Protein AF-A0A7C9AGN9-F1 (afdb_monomer_lite)

Sequence (134 aa):
VVFQVEGRYEEYCQKMEDLISSFELIAGEGAAKCYTALALQAMSRHFCSLRDAIVTQIKLARKKLSPELPKIGTGLSQLSLFDREGQHCTNRMALQQIGLIQGAQRQVWRPIRGLPETSVAILRAWLFEHFLHP

Structure (mmCIF, N/CA/C/O backbone):
data_AF-A0A7C9AGN9-F1
#
_entry.id   AF-A0A7C9AGN9-F1
#
loop_
_atom_site.group_PDB
_atom_site.id
_atom_site.type_symbol
_atom_site.label_atom_id
_atom_site.label_alt_id
_atom_site.label_comp_id
_atom_site.label_asym_id
_atom_site.label_entity_id
_atom_site.label_seq_id
_atom_site.pdbx_PDB_ins_code
_atom_site.Cartn_x
_atom_site.Cartn_y
_atom_site.Cartn_z
_atom_site.occupancy
_atom_site.B_iso_or_equiv
_atom_site.auth_seq_id
_atom_site.auth_comp_id
_atom_site.auth_asym_id
_atom_site.auth_atom_id
_atom_site.pdbx_PDB_model_num
ATOM 1 N N . VAL A 1 1 ? -3.791 5.092 21.896 1.00 78.25 1 VAL A N 1
ATOM 2 C CA . VAL A 1 1 ? -3.522 3.773 21.271 1.00 78.25 1 VAL A CA 1
ATOM 3 C C . VAL A 1 1 ? -3.950 3.753 19.810 1.00 78.25 1 VAL A C 1
ATOM 5 O O . VAL A 1 1 ? -3.082 3.586 18.976 1.00 78.25 1 VAL A O 1
ATOM 8 N N . VAL A 1 2 ? -5.222 4.009 19.466 1.00 84.62 2 VAL A N 1
ATOM 9 C CA . VAL A 1 2 ? -5.658 4.083 18.050 1.00 84.62 2 VAL A CA 1
ATOM 10 C C . VAL A 1 2 ? -4.881 5.147 17.255 1.00 84.62 2 VAL A C 1
ATOM 12 O O . VAL A 1 2 ? -4.227 4.798 16.283 1.00 84.62 2 VAL A O 1
ATOM 15 N N . PHE A 1 3 ? -4.807 6.388 17.751 1.00 88.38 3 PHE A N 1
ATOM 16 C CA . PHE A 1 3 ? -4.005 7.462 17.135 1.00 88.38 3 PHE A CA 1
ATOM 17 C C . PHE A 1 3 ? -2.510 7.140 16.991 1.00 88.38 3 PHE A C 1
ATOM 19 O O . PHE A 1 3 ? -1.838 7.646 16.104 1.00 88.38 3 PHE A O 1
ATOM 26 N N . GLN A 1 4 ? -1.970 6.278 17.857 1.00 93.44 4 GLN A N 1
ATOM 27 C CA . GLN A 1 4 ? -0.573 5.859 17.758 1.00 93.44 4 GLN A CA 1
ATOM 28 C C . GLN A 1 4 ? -0.367 4.910 16.570 1.00 93.44 4 GLN A C 1
ATOM 30 O O . GLN A 1 4 ? 0.673 4.957 15.927 1.00 93.44 4 GLN A O 1
ATOM 35 N N . VAL A 1 5 ? -1.356 4.061 16.268 1.00 92.62 5 VAL A N 1
ATOM 36 C CA . VAL A 1 5 ? -1.341 3.191 15.083 1.00 92.62 5 VAL A CA 1
ATOM 37 C C . VAL A 1 5 ? -1.446 4.024 13.808 1.00 92.62 5 VAL A C 1
ATOM 39 O O . VAL A 1 5 ? -0.728 3.749 12.853 1.00 92.62 5 VAL A O 1
ATOM 42 N N . GLU A 1 6 ? -2.287 5.059 13.811 1.00 90.38 6 GLU A N 1
ATOM 43 C CA . GLU A 1 6 ? -2.430 5.989 12.683 1.00 90.38 6 GLU A CA 1
ATOM 44 C C . GLU A 1 6 ? -1.134 6.769 12.426 1.00 90.38 6 GLU A C 1
ATOM 46 O O . GLU A 1 6 ? -0.628 6.728 11.309 1.00 90.38 6 GLU A O 1
ATOM 51 N N . GLY A 1 7 ? -0.510 7.344 13.461 1.00 92.62 7 GLY A N 1
ATOM 52 C CA . GLY A 1 7 ? 0.778 8.033 13.300 1.00 92.62 7 GLY A CA 1
ATOM 53 C C . GLY A 1 7 ? 1.895 7.115 12.786 1.00 92.62 7 GLY A C 1
ATOM 54 O O . GLY A 1 7 ? 2.693 7.501 11.937 1.00 92.62 7 GLY A O 1
ATOM 55 N N . ARG A 1 8 ? 1.921 5.845 13.217 1.00 95.75 8 ARG A N 1
ATOM 56 C CA . ARG A 1 8 ? 2.867 4.847 12.681 1.00 95.75 8 ARG A CA 1
ATOM 57 C C . ARG A 1 8 ? 2.606 4.495 11.217 1.00 95.75 8 ARG A C 1
ATOM 59 O O . ARG A 1 8 ? 3.553 4.187 10.497 1.00 95.75 8 ARG A O 1
ATOM 66 N N . TYR A 1 9 ? 1.345 4.499 10.792 1.00 95.25 9 TYR A N 1
ATOM 67 C CA . TYR A 1 9 ? 0.987 4.278 9.396 1.00 95.25 9 TYR A CA 1
ATOM 68 C C . TYR A 1 9 ? 1.427 5.456 8.518 1.00 95.25 9 TYR A C 1
ATOM 70 O O . TYR A 1 9 ? 1.975 5.234 7.442 1.00 95.25 9 TYR A O 1
ATOM 78 N N . GLU A 1 10 ? 1.276 6.690 8.999 1.00 94.31 10 GLU A N 1
ATOM 79 C CA . GLU A 1 10 ? 1.781 7.889 8.318 1.00 94.31 10 GLU A CA 1
ATOM 80 C C . GLU A 1 10 ? 3.312 7.866 8.182 1.00 94.31 10 GLU A C 1
ATOM 82 O O . GLU A 1 10 ? 3.828 8.038 7.078 1.00 94.31 10 GLU A O 1
ATOM 87 N N . GLU A 1 11 ? 4.042 7.544 9.259 1.00 95.94 11 GLU A N 1
ATOM 88 C CA . GLU A 1 11 ? 5.504 7.352 9.215 1.00 95.94 11 GLU A CA 1
ATOM 89 C C . GLU A 1 11 ? 5.922 6.292 8.180 1.00 95.94 11 GLU A C 1
ATOM 91 O O . GLU A 1 11 ? 6.949 6.434 7.511 1.00 95.94 11 GLU A O 1
ATOM 96 N N . TYR A 1 12 ? 5.153 5.205 8.068 1.00 96.81 12 TYR A N 1
ATOM 97 C CA . TYR A 1 12 ? 5.393 4.155 7.082 1.00 96.81 12 TYR A CA 1
ATOM 98 C C . TYR A 1 12 ? 5.182 4.664 5.651 1.00 96.81 12 TYR A C 1
ATOM 100 O O . TYR A 1 12 ? 6.046 4.441 4.802 1.00 96.81 12 TYR A O 1
ATOM 108 N N . CYS A 1 13 ? 4.075 5.365 5.393 1.00 94.81 13 CYS A N 1
ATOM 109 C CA . CYS A 1 13 ? 3.774 5.936 4.081 1.00 94.81 13 CYS A CA 1
ATOM 110 C C . CYS A 1 13 ? 4.865 6.912 3.629 1.00 94.81 13 CYS A C 1
ATOM 112 O O . CYS A 1 13 ? 5.345 6.781 2.506 1.00 94.81 13 CYS A O 1
ATOM 114 N N . GLN A 1 14 ? 5.320 7.800 4.518 1.00 96.38 14 GLN A N 1
ATOM 115 C CA . GLN A 1 14 ? 6.377 8.762 4.198 1.00 96.38 14 GLN A CA 1
ATOM 116 C C . GLN A 1 14 ? 7.678 8.063 3.784 1.00 96.38 14 GLN A C 1
ATOM 118 O O . GLN A 1 14 ? 8.245 8.354 2.736 1.00 96.38 14 GLN A O 1
ATOM 123 N N . LYS A 1 15 ? 8.123 7.069 4.563 1.00 96.25 15 LYS A N 1
ATOM 124 C CA . LYS A 1 15 ? 9.332 6.295 4.226 1.00 96.25 15 LYS A CA 1
ATOM 125 C C . LYS A 1 15 ? 9.190 5.545 2.908 1.00 96.25 15 LYS A C 1
ATOM 127 O O . LYS A 1 15 ? 10.174 5.355 2.195 1.00 96.25 15 LYS A O 1
ATOM 132 N N . MET A 1 16 ? 7.984 5.071 2.609 1.00 95.69 16 MET A N 1
ATOM 133 C CA . MET A 1 16 ? 7.721 4.371 1.363 1.00 95.69 16 MET A CA 1
ATOM 134 C C . MET A 1 16 ? 7.794 5.315 0.162 1.00 95.69 16 MET A C 1
ATOM 136 O O . MET A 1 16 ? 8.320 4.924 -0.876 1.00 95.69 16 MET A O 1
ATOM 140 N N . GLU A 1 17 ? 7.302 6.542 0.307 1.00 95.06 17 GLU A N 1
ATOM 141 C CA . GLU A 1 17 ? 7.370 7.585 -0.717 1.00 95.06 17 GLU A CA 1
ATOM 142 C C . GLU A 1 17 ? 8.814 8.027 -0.989 1.00 95.06 17 GLU A C 1
ATOM 144 O O . GLU A 1 17 ? 9.223 8.090 -2.151 1.00 95.06 17 GLU A O 1
ATOM 149 N N . ASP A 1 18 ? 9.619 8.218 0.061 1.00 96.88 18 ASP A N 1
ATOM 150 C CA . ASP A 1 18 ? 11.051 8.521 -0.067 1.00 96.88 18 ASP A CA 1
ATOM 151 C C . ASP A 1 18 ? 11.789 7.394 -0.816 1.00 96.88 18 ASP A C 1
ATOM 153 O O . ASP A 1 18 ? 12.598 7.637 -1.718 1.00 96.88 18 ASP A O 1
ATOM 157 N N . LEU A 1 19 ? 11.471 6.137 -0.482 1.00 96.25 19 LEU A N 1
ATOM 158 C CA . LEU A 1 19 ? 12.024 4.964 -1.156 1.00 96.25 19 LEU A CA 1
ATOM 159 C C . LEU A 1 19 ? 11.604 4.936 -2.626 1.00 96.25 19 LEU A C 1
ATOM 161 O O . LEU A 1 19 ? 12.469 4.808 -3.490 1.00 96.25 19 LEU A O 1
ATOM 165 N N . ILE A 1 20 ? 10.313 5.086 -2.930 1.00 95.75 20 ILE A N 1
ATOM 166 C CA . ILE A 1 20 ? 9.808 5.108 -4.311 1.00 95.75 20 ILE A CA 1
ATOM 167 C C . ILE A 1 20 ? 10.519 6.194 -5.120 1.00 95.75 20 ILE A C 1
ATOM 169 O O . ILE A 1 20 ? 11.068 5.890 -6.177 1.00 95.75 20 ILE A O 1
ATOM 173 N N . SER A 1 21 ? 10.610 7.406 -4.574 1.00 96.31 21 SER A N 1
ATOM 174 C CA . SER A 1 21 ? 11.287 8.539 -5.210 1.00 96.31 21 SER A CA 1
ATOM 175 C C . SER A 1 21 ? 12.754 8.232 -5.519 1.00 96.31 21 SER A C 1
ATOM 177 O O . SER A 1 21 ? 13.234 8.523 -6.613 1.00 96.31 21 SER A O 1
ATOM 179 N N . SER A 1 22 ? 13.473 7.589 -4.591 1.00 97.12 22 SER A N 1
ATOM 180 C CA . SER A 1 22 ? 14.880 7.215 -4.801 1.00 97.12 22 SER A CA 1
ATOM 181 C C . SER A 1 22 ? 15.066 6.189 -5.926 1.00 97.12 22 SER A C 1
ATOM 183 O O . SER A 1 22 ? 16.005 6.293 -6.715 1.00 97.12 22 SER A O 1
ATOM 185 N N . PHE A 1 23 ? 14.151 5.223 -6.041 1.00 95.50 23 PHE A N 1
ATOM 186 C CA . PHE A 1 23 ? 14.180 4.220 -7.104 1.00 95.50 23 PHE A CA 1
ATOM 187 C C . PHE A 1 23 ? 13.832 4.836 -8.456 1.00 95.50 23 PHE A C 1
ATOM 189 O O . PHE A 1 23 ? 14.499 4.541 -9.447 1.00 95.50 23 PHE A O 1
ATOM 196 N N . GLU A 1 24 ? 12.817 5.697 -8.502 1.00 95.50 24 GLU A N 1
ATOM 197 C CA . GLU A 1 24 ? 12.386 6.338 -9.744 1.00 95.50 24 GLU A CA 1
ATOM 198 C C . GLU A 1 24 ? 13.415 7.342 -10.269 1.00 95.50 24 GLU A C 1
ATOM 200 O O . GLU A 1 24 ? 13.621 7.428 -11.479 1.00 95.50 24 GLU A O 1
ATOM 205 N N . LEU A 1 25 ? 14.143 8.018 -9.377 1.00 97.06 25 LEU A N 1
ATOM 206 C CA . LEU A 1 25 ? 15.261 8.885 -9.748 1.00 97.06 25 LEU A CA 1
ATOM 207 C C . LEU A 1 25 ? 16.395 8.120 -10.457 1.00 97.06 25 LEU A C 1
ATOM 209 O O . LEU A 1 25 ? 17.015 8.657 -11.372 1.00 97.06 25 LEU A O 1
ATOM 213 N N . ILE A 1 26 ? 16.687 6.886 -10.031 1.00 96.25 26 ILE A N 1
ATOM 214 C CA . ILE A 1 26 ? 17.826 6.097 -10.538 1.00 96.25 26 ILE A CA 1
ATOM 215 C C . ILE A 1 26 ? 17.437 5.254 -11.757 1.00 96.25 26 ILE A C 1
ATOM 217 O O . ILE A 1 26 ? 18.200 5.163 -12.717 1.00 96.25 26 ILE A O 1
ATOM 221 N N . ALA A 1 27 ? 16.276 4.601 -11.706 1.00 94.88 27 ALA A N 1
ATOM 222 C CA . ALA A 1 27 ? 15.864 3.582 -12.671 1.00 94.88 27 ALA A CA 1
ATOM 223 C C . ALA A 1 27 ? 14.680 4.010 -13.560 1.00 94.88 27 ALA A C 1
ATOM 225 O O . ALA A 1 27 ? 14.267 3.242 -14.429 1.00 94.88 27 ALA A O 1
ATOM 226 N N . GLY A 1 28 ? 14.167 5.230 -13.378 1.00 93.25 28 GLY A N 1
ATOM 227 C CA . GLY A 1 28 ? 13.053 5.788 -14.141 1.00 93.25 28 GLY A CA 1
ATOM 228 C C . GLY A 1 28 ? 11.684 5.563 -13.494 1.00 93.25 28 GLY A C 1
ATOM 229 O O . GLY A 1 28 ? 11.518 4.767 -12.568 1.00 93.25 28 GLY A O 1
ATOM 230 N N . GLU A 1 29 ? 10.684 6.283 -14.002 1.00 93.62 29 GLU A N 1
ATOM 231 C CA . GLU A 1 29 ? 9.305 6.254 -13.504 1.00 93.62 29 GLU A CA 1
ATOM 232 C C . GLU A 1 29 ? 8.746 4.822 -13.440 1.00 93.62 29 GLU A C 1
ATOM 234 O O . GLU A 1 29 ? 8.873 4.031 -14.379 1.00 93.62 29 GLU A O 1
ATOM 239 N N . GLY A 1 30 ? 8.123 4.467 -12.314 1.00 90.69 30 GLY A N 1
ATOM 240 C CA . GLY A 1 30 ? 7.521 3.153 -12.112 1.00 90.69 30 GLY A CA 1
ATOM 241 C C . GLY A 1 30 ? 8.500 2.026 -11.767 1.00 90.69 30 GLY A C 1
ATOM 242 O O . GLY A 1 30 ? 8.038 0.923 -11.455 1.00 90.69 30 GLY A O 1
ATOM 243 N N . ALA A 1 31 ? 9.816 2.267 -11.738 1.00 94.56 31 ALA A N 1
ATOM 244 C CA . ALA A 1 31 ? 10.809 1.246 -11.386 1.00 94.56 31 ALA A CA 1
ATOM 245 C C . ALA A 1 31 ? 10.609 0.672 -9.971 1.00 94.56 31 ALA A C 1
ATOM 247 O O . ALA A 1 31 ? 10.818 -0.520 -9.734 1.00 94.56 31 ALA A O 1
ATOM 248 N N . ALA A 1 32 ? 10.137 1.494 -9.030 1.00 94.94 32 ALA A N 1
ATOM 249 C CA . ALA A 1 32 ? 9.864 1.065 -7.661 1.00 94.94 32 ALA A CA 1
ATOM 250 C C . ALA A 1 32 ? 8.686 0.077 -7.570 1.00 94.94 32 ALA A C 1
ATOM 252 O O . ALA A 1 32 ? 8.652 -0.787 -6.693 1.00 94.94 32 ALA A O 1
ATOM 253 N N . LYS A 1 33 ? 7.713 0.173 -8.484 1.00 92.75 33 LYS A N 1
ATOM 254 C CA . LYS A 1 33 ? 6.397 -0.473 -8.371 1.00 92.75 33 LYS A CA 1
ATOM 255 C C . LYS A 1 33 ? 6.470 -1.990 -8.186 1.00 92.75 33 LYS A C 1
ATOM 257 O O . LYS A 1 33 ? 5.708 -2.540 -7.392 1.00 92.75 33 LYS A O 1
ATOM 262 N N . CYS A 1 34 ? 7.392 -2.658 -8.881 1.00 91.81 34 CYS A N 1
ATOM 263 C CA . CYS A 1 34 ? 7.586 -4.111 -8.794 1.00 91.81 34 CYS A CA 1
ATOM 264 C C . CYS A 1 34 ? 8.010 -4.580 -7.394 1.00 91.81 34 CYS A C 1
ATOM 266 O O . CYS A 1 34 ? 7.737 -5.719 -7.022 1.00 91.81 34 CYS A O 1
ATOM 268 N N . TYR A 1 35 ? 8.640 -3.703 -6.613 1.00 92.75 35 TYR A N 1
ATOM 269 C CA . TYR A 1 35 ? 9.122 -3.997 -5.266 1.00 92.75 35 TYR A CA 1
ATOM 270 C C . TYR A 1 35 ? 8.159 -3.498 -4.188 1.00 92.75 35 TYR A C 1
ATOM 272 O O . TYR A 1 35 ? 8.020 -4.113 -3.131 1.00 92.75 35 TYR A O 1
ATOM 280 N N . THR A 1 36 ? 7.475 -2.386 -4.450 1.00 94.81 36 THR A N 1
ATOM 281 C CA . THR A 1 36 ? 6.743 -1.645 -3.421 1.00 94.81 36 THR A CA 1
ATOM 282 C C . THR A 1 36 ? 5.256 -1.970 -3.366 1.00 94.81 36 THR A C 1
ATOM 284 O O . THR A 1 36 ? 4.666 -1.901 -2.287 1.00 94.81 36 THR A O 1
ATOM 287 N N . ALA A 1 37 ? 4.646 -2.385 -4.481 1.00 92.06 37 ALA A N 1
ATOM 288 C CA . ALA A 1 37 ? 3.195 -2.558 -4.577 1.00 92.06 37 ALA A CA 1
ATOM 289 C C . ALA A 1 37 ? 2.631 -3.553 -3.548 1.00 92.06 37 ALA A C 1
ATOM 291 O O . ALA A 1 37 ? 1.661 -3.253 -2.851 1.00 92.06 37 ALA A O 1
ATOM 292 N N . LEU A 1 38 ? 3.257 -4.727 -3.416 1.00 93.25 38 LEU A N 1
ATOM 293 C CA . LEU A 1 38 ? 2.805 -5.749 -2.468 1.00 93.25 38 LEU A CA 1
ATOM 294 C C . LEU A 1 38 ? 3.069 -5.345 -1.017 1.00 93.25 38 LEU A C 1
ATOM 296 O O . LEU A 1 38 ? 2.238 -5.617 -0.152 1.00 93.25 38 LEU A O 1
ATOM 300 N N . ALA A 1 39 ? 4.196 -4.682 -0.753 1.00 93.88 39 ALA A N 1
ATOM 301 C CA . ALA A 1 39 ? 4.544 -4.221 0.586 1.00 93.88 39 ALA A CA 1
ATOM 302 C C . ALA A 1 39 ? 3.532 -3.183 1.089 1.00 93.88 39 ALA A C 1
ATOM 304 O O . ALA A 1 39 ? 2.983 -3.351 2.179 1.00 93.88 39 ALA A O 1
ATOM 305 N N . LEU A 1 40 ? 3.222 -2.183 0.255 1.00 93.38 40 LEU A N 1
ATOM 306 C CA . LEU A 1 40 ? 2.198 -1.171 0.525 1.00 93.38 40 LEU A CA 1
ATOM 307 C C . LEU A 1 40 ? 0.852 -1.822 0.834 1.00 93.38 40 LEU A C 1
ATOM 309 O O . LEU A 1 40 ? 0.264 -1.578 1.885 1.00 93.38 40 LEU A O 1
ATOM 313 N N . GLN A 1 41 ? 0.394 -2.724 -0.036 1.00 91.75 41 GLN A N 1
ATOM 314 C CA . GLN A 1 41 ? -0.882 -3.407 0.153 1.00 91.75 41 GLN A CA 1
ATOM 315 C C . GLN A 1 41 ? -0.918 -4.235 1.447 1.00 91.75 41 GLN A C 1
ATOM 317 O O . GLN A 1 41 ? -1.912 -4.202 2.180 1.00 91.75 41 GLN A O 1
ATOM 322 N N . ALA A 1 42 ? 0.140 -4.996 1.730 1.00 94.50 42 ALA A N 1
ATOM 323 C CA . ALA A 1 42 ? 0.216 -5.844 2.913 1.00 94.50 42 ALA A CA 1
ATOM 324 C C . ALA A 1 42 ? 0.197 -5.011 4.201 1.00 94.50 42 ALA A C 1
ATOM 326 O O . ALA A 1 42 ? -0.582 -5.308 5.111 1.00 94.50 42 ALA A O 1
ATOM 327 N N . MET A 1 43 ? 0.996 -3.945 4.255 1.00 94.69 43 MET A N 1
ATOM 328 C CA . MET A 1 43 ? 1.081 -3.082 5.429 1.00 94.69 43 MET A CA 1
ATOM 329 C C . MET A 1 43 ? -0.201 -2.280 5.640 1.00 94.69 43 MET A C 1
ATOM 331 O O . MET A 1 43 ? -0.712 -2.273 6.758 1.00 94.69 43 MET A O 1
ATOM 335 N N . SER A 1 44 ? -0.808 -1.708 4.595 1.00 93.62 44 SER A N 1
ATOM 336 C CA . SER A 1 44 ? -2.105 -1.027 4.734 1.00 93.62 44 SER A CA 1
ATOM 337 C C . SER A 1 44 ? -3.162 -1.950 5.348 1.00 93.62 44 SER A C 1
ATOM 339 O O . SER A 1 44 ? -3.850 -1.568 6.295 1.00 93.62 44 SER A O 1
ATOM 341 N N . ARG A 1 45 ? -3.249 -3.210 4.895 1.00 94.06 45 ARG A N 1
ATOM 342 C CA . ARG A 1 45 ? -4.167 -4.198 5.494 1.00 94.06 45 ARG A CA 1
ATOM 343 C C . ARG A 1 45 ? -3.807 -4.535 6.940 1.00 94.06 45 ARG A C 1
ATOM 345 O O . ARG A 1 45 ? -4.712 -4.712 7.760 1.00 94.06 45 ARG A O 1
ATOM 352 N N . HIS A 1 46 ? -2.517 -4.631 7.252 1.00 94.75 46 HIS A N 1
ATOM 353 C CA . HIS A 1 46 ? -2.033 -4.897 8.604 1.00 94.75 46 HIS A CA 1
ATOM 354 C C . HIS A 1 46 ? -2.452 -3.787 9.578 1.00 94.75 46 HIS A C 1
ATOM 356 O O . HIS A 1 46 ? -3.076 -4.077 10.600 1.00 94.75 46 HIS A O 1
ATOM 362 N N . PHE A 1 47 ? -2.201 -2.522 9.229 1.00 93.62 47 PHE A N 1
ATOM 363 C CA . PHE A 1 47 ? -2.577 -1.368 10.048 1.00 93.62 47 PHE A CA 1
ATOM 364 C C . PHE A 1 47 ? -4.096 -1.252 10.233 1.00 93.62 47 PHE A C 1
ATOM 366 O O . PHE A 1 47 ? -4.554 -1.026 11.355 1.00 93.62 47 PHE A O 1
ATOM 373 N N . CYS A 1 48 ? -4.890 -1.490 9.180 1.00 90.25 48 CYS A N 1
ATOM 374 C CA . CYS A 1 48 ? -6.351 -1.542 9.305 1.00 90.25 48 CYS A CA 1
ATOM 375 C C . CYS A 1 48 ? -6.800 -2.631 10.288 1.00 90.25 48 CYS A C 1
ATOM 377 O O . CYS A 1 48 ? -7.571 -2.356 11.204 1.00 90.25 48 CYS A O 1
ATOM 379 N N . SER A 1 49 ? -6.269 -3.848 10.143 1.00 93.06 49 SER A N 1
ATOM 380 C CA . SER A 1 49 ? -6.633 -4.977 11.008 1.00 93.06 49 SER A CA 1
ATOM 381 C C . SER A 1 49 ? -6.268 -4.709 12.470 1.00 93.06 49 SER A C 1
ATOM 383 O O . SER A 1 49 ? -7.038 -5.027 13.376 1.00 93.06 49 SER A O 1
ATOM 385 N N . LEU A 1 50 ? -5.113 -4.080 12.710 1.00 95.06 50 LEU A N 1
ATOM 386 C CA . LEU A 1 50 ? -4.667 -3.707 14.049 1.00 95.06 50 LEU A CA 1
ATOM 387 C C . LEU A 1 50 ? -5.585 -2.653 14.681 1.00 95.06 50 LEU A C 1
ATOM 389 O O . LEU A 1 50 ? -6.008 -2.809 15.830 1.00 95.06 50 LEU A O 1
ATOM 393 N N . ARG A 1 51 ? -5.932 -1.601 13.931 1.00 94.81 51 ARG A N 1
ATOM 394 C CA . ARG A 1 51 ? -6.880 -0.568 14.368 1.00 94.81 51 ARG A CA 1
ATOM 395 C C . ARG A 1 51 ? -8.220 -1.190 14.756 1.00 94.81 51 ARG A C 1
ATOM 397 O O . ARG A 1 51 ? -8.731 -0.923 15.845 1.00 94.81 51 ARG A O 1
ATOM 404 N N . ASP A 1 52 ? -8.760 -2.042 13.893 1.00 91.88 52 ASP A N 1
ATOM 405 C CA . ASP A 1 52 ? -10.069 -2.660 14.092 1.00 91.88 52 ASP A CA 1
ATOM 406 C C . ASP A 1 52 ? -10.062 -3.608 15.302 1.00 91.88 52 ASP A C 1
ATOM 408 O O . ASP A 1 52 ? -10.999 -3.599 16.108 1.00 91.88 52 ASP A O 1
ATOM 412 N N . ALA A 1 53 ? -8.972 -4.357 15.50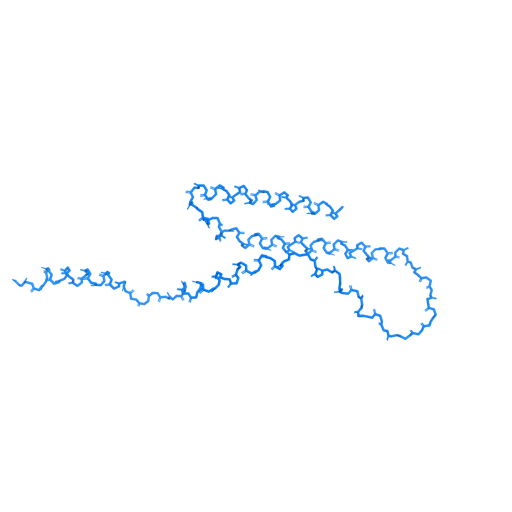6 1.00 93.69 53 ALA A N 1
ATOM 413 C CA . ALA A 1 53 ? -8.782 -5.187 16.692 1.00 93.69 53 ALA A CA 1
ATOM 414 C C . ALA A 1 53 ? -8.765 -4.350 17.984 1.00 93.69 53 ALA A C 1
ATOM 416 O O . ALA A 1 53 ? -9.461 -4.688 18.943 1.00 93.69 53 ALA A O 1
ATOM 417 N N . ILE A 1 54 ? -8.039 -3.225 18.010 1.00 93.19 54 ILE A N 1
ATOM 418 C CA . ILE A 1 54 ? -7.988 -2.323 19.175 1.00 93.19 54 ILE A CA 1
ATOM 419 C C . ILE A 1 54 ? -9.372 -1.740 19.472 1.00 93.19 54 ILE A C 1
ATOM 421 O O . ILE A 1 54 ? -9.826 -1.773 20.618 1.00 93.19 54 ILE A O 1
ATOM 425 N N . VAL A 1 55 ? -10.067 -1.234 18.451 1.00 92.50 55 VAL A N 1
ATOM 426 C CA . VAL A 1 55 ? -11.419 -0.672 18.604 1.00 92.50 55 VAL A CA 1
ATOM 427 C C . VAL A 1 55 ? -12.387 -1.729 19.137 1.00 92.50 55 VAL A C 1
ATOM 429 O O . VAL A 1 55 ? -13.171 -1.449 20.048 1.00 92.50 55 VAL A O 1
ATOM 432 N N . THR A 1 56 ? -12.308 -2.955 18.620 1.00 93.62 56 THR A N 1
ATOM 433 C CA . THR A 1 56 ? -13.135 -4.080 19.076 1.00 93.62 56 THR A CA 1
ATOM 434 C C . THR A 1 56 ? -12.863 -4.409 20.541 1.00 93.62 56 THR A C 1
ATOM 436 O O . THR A 1 56 ? -13.804 -4.521 21.328 1.00 93.62 56 THR A O 1
ATOM 439 N N . GLN A 1 57 ? -11.594 -4.479 20.949 1.00 94.38 57 GLN A N 1
ATOM 440 C CA . GLN A 1 57 ? -11.225 -4.731 22.344 1.00 94.38 57 GLN A CA 1
ATOM 441 C C . GLN A 1 57 ? -11.718 -3.625 23.284 1.00 94.38 57 GLN A C 1
ATOM 443 O O . GLN A 1 57 ? -12.258 -3.926 24.348 1.00 94.38 57 GL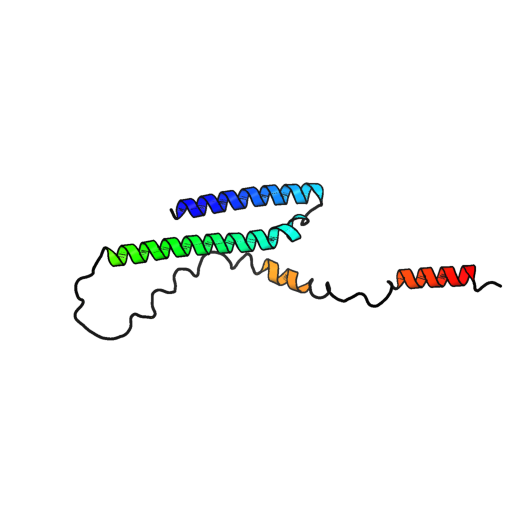N A O 1
ATOM 448 N N . ILE A 1 58 ? -11.626 -2.351 22.882 1.00 91.81 58 ILE A N 1
ATOM 449 C CA . ILE A 1 58 ? -12.163 -1.226 23.665 1.00 91.81 58 ILE A CA 1
ATOM 450 C C . ILE A 1 58 ? -13.680 -1.371 23.848 1.00 91.81 58 ILE A C 1
ATOM 452 O O . ILE A 1 58 ? -14.185 -1.212 24.961 1.00 91.81 58 ILE A O 1
ATOM 456 N N . LYS A 1 59 ? -14.421 -1.709 22.784 1.00 91.06 59 LYS A N 1
ATOM 457 C CA . LYS A 1 59 ? -15.875 -1.937 22.860 1.00 91.06 59 LYS A CA 1
ATOM 458 C C . LYS A 1 59 ? -16.217 -3.096 23.805 1.00 91.06 59 LYS A C 1
ATOM 460 O O . LYS A 1 59 ? -17.104 -2.952 24.648 1.00 91.06 59 LYS A O 1
ATOM 465 N N . LEU A 1 60 ? -15.496 -4.215 23.710 1.00 92.69 60 LEU A N 1
ATOM 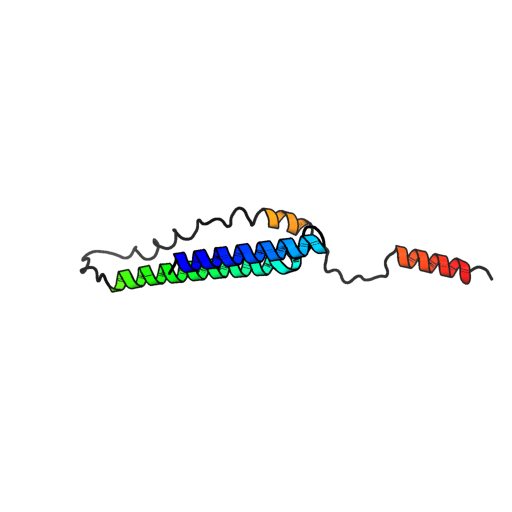466 C CA . LEU A 1 60 ? -15.688 -5.378 24.583 1.00 92.69 60 LEU A CA 1
ATOM 467 C C . LEU A 1 60 ? -15.370 -5.061 26.050 1.00 92.69 60 LEU A C 1
ATOM 469 O O . LEU A 1 60 ? -16.140 -5.435 26.934 1.00 92.69 60 LEU A O 1
ATOM 473 N N . ALA A 1 61 ? -14.279 -4.342 26.319 1.00 91.69 61 ALA A N 1
ATOM 474 C CA . ALA A 1 61 ? -13.904 -3.925 27.669 1.00 91.69 61 ALA A CA 1
ATOM 475 C C . ALA A 1 61 ? -14.962 -3.000 28.289 1.00 91.69 61 ALA A C 1
ATOM 477 O O . ALA A 1 61 ? -15.379 -3.217 29.427 1.00 91.69 61 ALA A O 1
ATOM 478 N N . ARG A 1 62 ? -15.477 -2.029 27.521 1.00 88.62 62 ARG A N 1
ATOM 479 C CA . ARG A 1 62 ? -16.576 -1.151 27.962 1.00 88.62 62 ARG A CA 1
ATOM 480 C C . ARG A 1 62 ? -17.840 -1.939 28.310 1.00 88.62 62 ARG A C 1
ATOM 482 O O . ARG A 1 62 ? -18.466 -1.646 29.322 1.00 88.62 62 ARG A O 1
ATOM 489 N N . LYS A 1 63 ? -18.182 -2.964 27.519 1.00 90.12 63 LYS A N 1
ATOM 490 C CA . LYS A 1 63 ? -19.335 -3.840 27.785 1.00 90.12 63 LYS A CA 1
ATOM 491 C C . LYS A 1 63 ? -19.162 -4.682 29.056 1.00 90.12 63 LYS A C 1
ATOM 493 O O . LYS A 1 63 ? -20.140 -4.935 29.741 1.00 90.12 63 LYS A O 1
ATOM 498 N N . LYS A 1 64 ? -17.939 -5.108 29.391 1.00 84.19 64 LYS A N 1
ATOM 499 C CA . LYS A 1 64 ? -17.656 -5.839 30.644 1.00 84.19 64 LYS A CA 1
ATOM 500 C C . LYS A 1 64 ? -17.725 -4.943 31.884 1.00 84.19 64 LYS A C 1
ATOM 502 O O . LYS A 1 64 ? -18.135 -5.406 32.939 1.00 84.19 64 LYS A O 1
ATOM 507 N N . LEU A 1 65 ? -17.310 -3.682 31.752 1.00 79.31 65 LEU A N 1
ATOM 508 C CA . LEU A 1 65 ? -17.303 -2.699 32.843 1.00 79.31 65 LEU A CA 1
ATOM 509 C C . LEU A 1 65 ? -18.675 -2.063 33.102 1.00 79.31 65 LEU A C 1
ATOM 511 O O . LEU A 1 65 ? -18.902 -1.523 34.179 1.00 79.31 65 LEU A O 1
ATOM 515 N N . SER A 1 66 ? -19.589 -2.139 32.136 1.00 64.88 66 SER A N 1
ATOM 516 C CA . SER A 1 66 ? -20.992 -1.765 32.297 1.00 64.88 66 SER A CA 1
ATOM 517 C C . SER A 1 66 ? -21.849 -3.036 32.265 1.00 64.88 66 SER A C 1
ATOM 519 O O . SER A 1 66 ? -22.360 -3.400 31.203 1.00 64.88 66 SER A O 1
ATOM 521 N N . PRO A 1 67 ? -21.979 -3.765 33.392 1.00 59.16 67 PRO A N 1
ATOM 522 C CA . PRO A 1 67 ? -22.989 -4.803 33.506 1.00 59.16 67 PRO A CA 1
ATOM 523 C C . PRO A 1 67 ? -24.348 -4.102 33.477 1.00 59.16 67 PRO A C 1
ATOM 525 O O . PRO A 1 67 ? -24.784 -3.528 34.473 1.00 59.16 67 PRO A O 1
ATOM 528 N N . GLU A 1 68 ? -25.000 -4.070 32.317 1.00 55.88 68 GLU A N 1
ATOM 529 C CA . GLU A 1 68 ? -26.378 -3.601 32.268 1.00 55.88 68 GLU A CA 1
ATOM 530 C C . GLU A 1 68 ? -27.263 -4.532 33.105 1.00 55.88 68 GLU A C 1
ATOM 532 O O . GLU A 1 68 ? -27.266 -5.754 32.943 1.00 55.88 68 GLU A O 1
ATOM 537 N N . LEU A 1 69 ? -27.997 -3.884 34.008 1.00 55.91 69 LEU A N 1
ATOM 538 C CA . LEU A 1 69 ? -29.177 -4.334 34.733 1.00 55.91 69 LEU A CA 1
ATOM 539 C C . LEU A 1 69 ? -30.052 -5.291 33.889 1.00 55.91 69 LEU A C 1
ATOM 541 O O . LEU A 1 69 ? -30.201 -5.069 32.684 1.00 55.91 69 LEU A O 1
ATOM 545 N N . PRO A 1 70 ? -30.665 -6.337 34.483 1.00 42.41 70 PRO A N 1
ATOM 546 C CA . PRO A 1 70 ? -31.420 -7.334 33.733 1.00 42.41 70 PRO A CA 1
ATOM 547 C C . PRO A 1 70 ? -32.602 -6.689 33.001 1.00 42.41 70 PRO A C 1
ATOM 549 O O . PRO A 1 70 ? -33.593 -6.285 33.609 1.00 42.41 70 PRO A O 1
ATOM 552 N N . LYS A 1 71 ? -32.514 -6.630 31.670 1.00 47.91 71 LYS A N 1
ATOM 553 C CA . LYS A 1 71 ? -33.659 -6.342 30.806 1.00 47.91 71 LYS A CA 1
ATOM 554 C C . LYS A 1 71 ? -34.569 -7.565 30.798 1.00 47.91 71 LYS A C 1
ATOM 556 O O . LYS A 1 71 ? -34.363 -8.521 30.054 1.00 47.91 71 LYS A O 1
ATOM 561 N N . ILE A 1 72 ? -35.559 -7.529 31.683 1.00 46.66 72 ILE A N 1
ATOM 562 C CA . ILE A 1 72 ? -36.768 -8.344 31.594 1.00 46.66 72 ILE A CA 1
ATOM 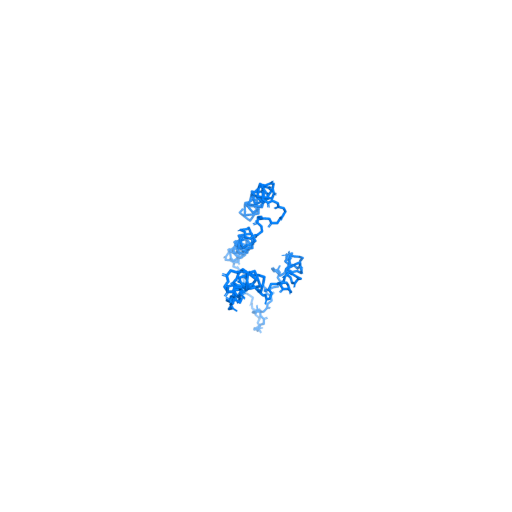563 C C . ILE A 1 72 ? -37.416 -8.040 30.240 1.00 46.66 72 ILE A C 1
ATOM 565 O O . ILE A 1 72 ? -37.733 -6.887 29.958 1.00 46.66 72 ILE A O 1
ATOM 569 N N . GLY A 1 73 ? -37.632 -9.075 29.429 1.00 43.91 73 GLY A N 1
ATOM 570 C CA . GLY A 1 73 ? -38.561 -9.014 28.304 1.00 43.91 73 GLY A CA 1
ATOM 571 C C . GLY A 1 73 ? -37.951 -9.275 26.931 1.00 43.91 73 GLY A C 1
ATOM 572 O O . GLY A 1 73 ? -37.445 -8.374 26.275 1.00 43.91 73 GLY A O 1
ATOM 573 N N . THR A 1 74 ? -38.183 -10.504 26.470 1.00 41.91 74 THR A N 1
ATOM 574 C CA . THR A 1 74 ? -38.634 -10.793 25.100 1.00 41.91 74 THR A CA 1
ATOM 575 C C . THR A 1 74 ? -37.573 -10.866 23.994 1.00 41.91 74 THR A C 1
ATOM 577 O O . THR A 1 74 ? -37.221 -9.889 23.349 1.00 41.91 74 THR A O 1
ATOM 580 N N . GLY A 1 75 ? -37.196 -12.111 23.684 1.00 41.41 75 GLY A N 1
ATOM 581 C CA . GLY A 1 75 ? -37.263 -12.620 22.310 1.00 41.41 75 GLY A CA 1
ATOM 582 C C . GLY A 1 75 ? -36.174 -12.178 21.331 1.00 41.41 75 GLY A C 1
ATOM 583 O O . GLY A 1 75 ? -36.357 -11.250 20.559 1.00 41.41 75 GLY A O 1
ATOM 584 N N . LEU A 1 76 ? -35.082 -12.946 21.290 1.00 48.91 76 LEU A N 1
ATOM 585 C CA . LEU A 1 76 ? -34.454 -13.451 20.056 1.00 48.91 76 LEU A CA 1
ATOM 586 C C . LEU A 1 76 ? -34.510 -12.532 18.811 1.00 48.91 76 LEU A C 1
ATOM 588 O O . LEU A 1 76 ? -35.239 -12.833 17.872 1.00 48.91 76 LEU A O 1
ATOM 592 N N . SER A 1 77 ? -33.727 -11.446 18.755 1.00 42.34 77 SER A N 1
ATOM 593 C CA . SER A 1 77 ? -33.492 -10.702 17.490 1.00 42.34 77 SER A CA 1
ATOM 594 C C . SER A 1 77 ? -32.224 -9.825 17.438 1.00 42.34 77 SER A C 1
ATOM 596 O O . SER A 1 77 ? -32.079 -9.025 16.523 1.00 42.34 77 SER A O 1
ATOM 598 N N . GLN A 1 78 ? -31.264 -9.941 18.367 1.00 45.94 78 GLN A N 1
ATOM 599 C CA . GLN A 1 78 ? -30.121 -8.998 18.430 1.00 45.94 78 GLN A CA 1
ATOM 600 C C . GLN A 1 78 ? -28.760 -9.539 17.967 1.00 45.94 78 GLN A C 1
ATOM 602 O O . GLN A 1 78 ? -27.734 -8.902 18.194 1.00 45.94 78 GLN A O 1
ATOM 607 N N . LEU A 1 79 ? -28.724 -10.676 17.269 1.00 45.53 79 LEU A N 1
ATOM 608 C CA . LEU A 1 79 ? -27.468 -11.251 16.766 1.00 45.53 79 LEU A CA 1
ATOM 609 C C . LEU A 1 79 ? -26.995 -10.686 15.411 1.00 45.53 79 LEU A C 1
ATOM 611 O O . LEU A 1 79 ? -25.945 -11.104 14.941 1.00 45.53 79 LEU A O 1
ATOM 615 N N . SER A 1 80 ? -27.703 -9.733 14.790 1.00 43.62 80 SER A N 1
ATOM 616 C CA . SER A 1 80 ? -27.430 -9.330 13.394 1.00 43.62 80 SER A CA 1
ATOM 617 C C . SER A 1 80 ? -27.142 -7.844 13.129 1.00 43.62 80 SER A C 1
ATOM 619 O O . SER A 1 80 ? -27.042 -7.467 11.965 1.00 43.62 80 SER A O 1
ATOM 621 N N . LEU A 1 81 ? -26.986 -6.979 14.141 1.00 47.00 81 LEU A N 1
ATOM 622 C CA . LEU A 1 81 ? -27.019 -5.519 13.909 1.00 47.00 81 LEU A CA 1
ATOM 623 C C . LEU A 1 81 ? -25.789 -4.702 14.337 1.00 47.00 81 LEU A C 1
ATOM 625 O O . LEU A 1 81 ? -25.889 -3.487 14.453 1.00 47.00 81 LEU A O 1
ATOM 629 N N . PHE A 1 82 ? -24.618 -5.318 14.525 1.00 45.31 82 PHE A N 1
ATOM 630 C CA . PHE A 1 82 ? -23.383 -4.568 14.833 1.00 45.31 82 PHE A CA 1
ATOM 631 C C . PHE A 1 82 ? -22.216 -4.806 13.865 1.00 45.31 82 PHE A C 1
ATOM 633 O O . PHE A 1 82 ? -21.080 -4.458 14.179 1.00 45.31 82 PHE A O 1
ATOM 640 N N . ASP A 1 83 ? -22.492 -5.344 12.675 1.00 46.03 83 ASP A N 1
ATOM 641 C CA . ASP A 1 83 ? -21.465 -5.690 11.680 1.00 46.03 83 ASP A CA 1
ATOM 642 C C . ASP A 1 83 ? -21.323 -4.671 10.530 1.00 46.03 83 ASP A C 1
ATOM 644 O O . ASP A 1 83 ? -20.779 -4.974 9.474 1.00 46.03 83 ASP A O 1
ATOM 648 N N . ARG A 1 84 ? -21.834 -3.439 10.678 1.00 47.62 84 ARG A N 1
ATOM 649 C CA . ARG A 1 84 ? -21.931 -2.517 9.530 1.00 47.62 84 ARG A CA 1
ATOM 650 C C . ARG A 1 84 ? -21.511 -1.074 9.796 1.00 47.62 84 ARG A C 1
ATOM 652 O O . ARG A 1 84 ? -22.124 -0.151 9.286 1.00 47.62 84 ARG A O 1
ATOM 659 N N . GLU A 1 85 ? -20.403 -0.871 10.503 1.00 44.31 85 GLU A N 1
ATOM 660 C CA . GLU A 1 85 ? -19.742 0.450 10.521 1.00 44.31 85 GLU A CA 1
ATOM 661 C C . GLU A 1 85 ? -18.253 0.432 10.139 1.00 44.31 85 GLU A C 1
ATOM 663 O O . GLU A 1 85 ? -17.650 1.488 9.983 1.00 44.31 85 GLU A O 1
ATOM 668 N N . GLY A 1 86 ? -17.642 -0.735 9.903 1.00 47.81 86 GLY A N 1
ATOM 669 C CA . GLY A 1 86 ? -16.248 -0.819 9.436 1.00 47.81 86 GLY A CA 1
ATOM 670 C C . GLY A 1 86 ? -16.072 -0.717 7.915 1.00 47.81 86 GLY A C 1
ATOM 671 O O . GLY A 1 86 ? -14.950 -0.712 7.420 1.00 47.81 86 GLY A O 1
ATOM 672 N N . GLN A 1 87 ? -17.166 -0.665 7.148 1.00 47.88 87 GLN A N 1
ATOM 673 C CA . GLN A 1 87 ? -17.143 -0.922 5.701 1.00 47.88 87 GLN A CA 1
ATOM 674 C C . GLN A 1 87 ? -16.889 0.312 4.819 1.00 47.88 87 GLN A C 1
ATOM 676 O O . GLN A 1 87 ? -16.949 0.222 3.595 1.00 47.88 87 GLN A O 1
ATOM 681 N N . HIS A 1 88 ? -16.602 1.470 5.415 1.00 48.16 88 HIS A N 1
ATOM 682 C CA . HIS A 1 88 ? -16.455 2.730 4.688 1.00 48.16 88 HIS A CA 1
ATOM 683 C C . HIS A 1 88 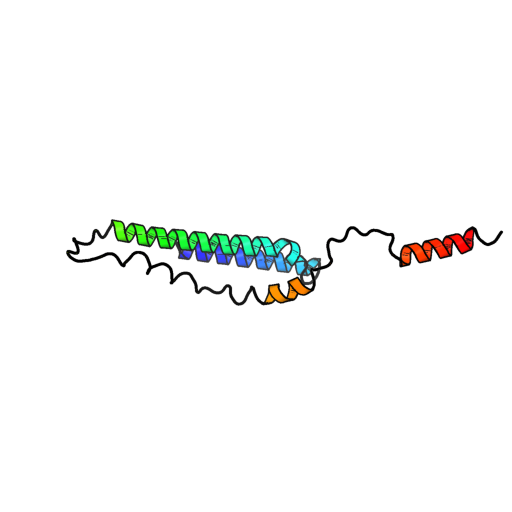? -15.215 3.507 5.130 1.00 48.16 88 HIS A C 1
ATOM 685 O O . HIS A 1 88 ? -15.296 4.609 5.654 1.00 48.16 88 HIS A O 1
ATOM 691 N N . CYS A 1 89 ? -14.033 2.966 4.861 1.00 47.28 89 CYS A N 1
ATOM 692 C CA . CYS A 1 89 ? -12.861 3.812 4.658 1.00 47.28 89 CYS A CA 1
ATOM 693 C C . CYS A 1 89 ? -12.087 3.321 3.426 1.00 47.28 89 CYS A C 1
ATOM 695 O O . CYS A 1 89 ? -11.300 2.381 3.455 1.00 47.28 89 CYS A O 1
ATOM 697 N N . THR A 1 90 ? -12.417 3.960 2.299 1.00 49.41 90 THR A N 1
ATOM 698 C CA . THR A 1 90 ? -11.441 4.415 1.293 1.00 49.41 90 THR A CA 1
ATOM 699 C C . THR A 1 90 ? -10.579 3.386 0.548 1.00 49.41 90 THR A C 1
ATOM 701 O O . THR A 1 90 ? -9.523 3.736 0.046 1.00 49.41 90 THR A O 1
ATOM 704 N N . ASN A 1 91 ? -11.061 2.163 0.303 1.00 47.22 91 ASN A N 1
ATOM 705 C CA . ASN A 1 91 ? -10.429 1.253 -0.679 1.00 47.22 91 ASN A CA 1
ATOM 706 C C . ASN A 1 91 ? -11.104 1.216 -2.065 1.00 47.22 91 ASN A C 1
ATOM 708 O O . ASN A 1 91 ? -10.735 0.410 -2.917 1.00 47.22 91 ASN A O 1
ATOM 712 N N . ARG A 1 92 ? -12.075 2.100 -2.345 1.00 45.72 92 ARG A N 1
ATOM 713 C CA . ARG A 1 92 ? -12.754 2.123 -3.657 1.00 45.72 92 ARG A CA 1
ATOM 714 C C . ARG A 1 92 ? -12.002 2.895 -4.748 1.00 45.72 92 ARG A C 1
ATOM 716 O O . ARG A 1 92 ? -12.290 2.677 -5.918 1.00 45.72 92 ARG A O 1
ATOM 723 N N . MET A 1 93 ? -11.042 3.753 -4.388 1.00 48.72 93 MET A N 1
ATOM 724 C CA . MET A 1 93 ? -10.280 4.552 -5.363 1.00 48.72 93 MET A CA 1
ATOM 725 C C . MET A 1 93 ? -8.960 3.898 -5.802 1.00 48.72 93 MET A C 1
ATOM 727 O O . MET A 1 93 ? -8.565 4.075 -6.947 1.00 48.72 93 MET A O 1
ATOM 731 N N . ALA A 1 94 ? -8.328 3.058 -4.974 1.00 48.75 94 ALA A N 1
ATOM 732 C CA . ALA A 1 94 ? -7.075 2.389 -5.353 1.00 48.75 94 ALA A CA 1
ATOM 733 C C . ALA A 1 94 ? -7.276 1.125 -6.219 1.00 48.75 94 ALA A C 1
ATOM 735 O O . ALA A 1 94 ? -6.386 0.733 -6.969 1.00 48.75 94 ALA A O 1
ATOM 736 N N . LEU A 1 95 ? -8.454 0.486 -6.162 1.00 49.09 95 LEU A N 1
ATOM 737 C CA . LEU A 1 95 ? -8.705 -0.767 -6.890 1.00 49.09 95 LEU A CA 1
ATOM 738 C C . LEU A 1 95 ? -9.093 -0.573 -8.364 1.00 49.09 95 LEU A C 1
ATOM 740 O O . LEU A 1 95 ? -8.838 -1.463 -9.174 1.00 49.09 95 LEU A O 1
ATOM 744 N N . GLN A 1 96 ? -9.653 0.578 -8.755 1.00 50.34 96 GLN A N 1
ATOM 745 C CA . GLN A 1 96 ? -10.008 0.812 -10.164 1.00 50.34 96 GLN A CA 1
ATOM 746 C C . GLN A 1 96 ? -8.787 1.098 -11.048 1.00 50.34 96 GLN A C 1
ATOM 748 O O . GLN A 1 96 ? -8.781 0.698 -12.210 1.00 50.34 96 GLN A O 1
ATOM 753 N N . GLN A 1 97 ? -7.710 1.671 -10.498 1.00 50.50 97 GLN A N 1
ATOM 754 C CA . GLN A 1 97 ? -6.462 1.853 -11.251 1.00 50.50 97 GLN A CA 1
ATOM 755 C C . GLN A 1 97 ? -5.725 0.531 -11.519 1.00 50.50 97 GLN A C 1
ATOM 757 O O . GLN A 1 97 ? -4.985 0.424 -12.492 1.00 50.50 97 GLN A O 1
ATOM 762 N N . ILE A 1 98 ? -5.962 -0.506 -10.710 1.00 51.09 98 ILE A N 1
ATOM 763 C CA . ILE A 1 98 ? -5.324 -1.823 -10.875 1.00 51.09 98 ILE A CA 1
ATOM 764 C C . ILE A 1 98 ? -6.158 -2.748 -11.785 1.00 51.09 98 ILE A C 1
ATOM 766 O O . ILE A 1 98 ? -5.610 -3.655 -12.412 1.00 51.09 98 ILE A O 1
ATOM 770 N N . GLY A 1 99 ? -7.463 -2.495 -11.944 1.00 43.31 99 GLY A N 1
ATOM 771 C CA . GLY A 1 99 ? -8.312 -3.212 -12.906 1.00 43.31 99 GLY A CA 1
ATOM 772 C C . GLY A 1 99 ? -7.945 -2.947 -14.373 1.00 43.31 99 GLY A C 1
ATOM 773 O O . GLY A 1 99 ? -8.064 -3.844 -15.204 1.00 43.31 99 GLY A O 1
ATOM 774 N N . LEU A 1 100 ? -7.426 -1.755 -14.687 1.00 47.38 100 LEU A N 1
ATOM 775 C CA . LEU A 1 100 ? -6.984 -1.402 -16.044 1.00 47.38 100 LEU A CA 1
ATOM 776 C C . LEU A 1 100 ? -5.588 -1.948 -16.391 1.00 47.38 100 LEU A C 1
ATOM 778 O O . LEU A 1 100 ? -5.295 -2.185 -17.559 1.00 47.38 100 LEU A O 1
ATOM 782 N N . ILE A 1 101 ? -4.742 -2.229 -15.393 1.00 50.16 101 ILE A N 1
ATOM 783 C CA . ILE A 1 101 ? -3.380 -2.756 -15.611 1.00 50.16 101 ILE A CA 1
ATOM 784 C C . ILE A 1 101 ? -3.378 -4.291 -15.730 1.00 50.16 101 ILE A C 1
ATOM 786 O O . ILE A 1 101 ? -2.508 -4.869 -16.383 1.00 50.16 101 ILE A O 1
ATOM 790 N N . GLN A 1 102 ? -4.400 -4.973 -15.199 1.00 46.06 102 GLN A N 1
ATOM 791 C CA . GLN A 1 102 ? -4.578 -6.417 -15.402 1.00 46.06 102 GLN A CA 1
ATOM 792 C C . GLN A 1 102 ? -4.958 -6.795 -16.846 1.00 46.06 102 GLN A C 1
ATOM 794 O O . GLN A 1 102 ? -4.748 -7.938 -17.247 1.00 46.06 102 GLN A O 1
ATOM 799 N N . GLY A 1 103 ? -5.433 -5.842 -17.661 1.00 43.03 103 GLY A N 1
ATOM 800 C CA . GLY A 1 103 ? -5.660 -6.044 -19.098 1.00 43.03 103 GLY A CA 1
ATOM 801 C C . GLY A 1 103 ? -4.373 -6.197 -19.921 1.00 43.03 103 GLY A C 1
ATOM 802 O O . GLY A 1 103 ? -4.383 -6.868 -20.950 1.00 43.03 103 GLY A O 1
ATOM 803 N N . ALA A 1 104 ? -3.250 -5.648 -19.444 1.00 47.34 104 ALA A N 1
ATOM 804 C CA . ALA A 1 104 ? -1.947 -5.729 -20.113 1.00 47.34 104 ALA A CA 1
ATOM 805 C C . ALA A 1 104 ? -1.066 -6.891 -19.604 1.00 47.34 104 ALA A C 1
ATOM 807 O O . ALA A 1 104 ? -0.088 -7.264 -20.247 1.00 47.34 104 ALA A O 1
ATOM 808 N N . GLN A 1 105 ? -1.419 -7.513 -18.474 1.00 48.59 105 GLN A N 1
ATOM 809 C CA . GLN A 1 105 ? -0.644 -8.576 -17.811 1.00 48.59 105 GLN A CA 1
ATOM 810 C C . GLN A 1 105 ? -1.079 -10.000 -18.212 1.00 48.59 105 GLN A C 1
ATOM 812 O O . GLN A 1 105 ? -0.903 -10.951 -17.456 1.00 48.59 105 GLN A O 1
ATOM 817 N N . ARG A 1 106 ? -1.644 -10.194 -19.413 1.00 45.59 106 ARG A N 1
ATOM 818 C CA . ARG A 1 106 ? -2.099 -11.525 -19.868 1.00 45.59 106 ARG A CA 1
ATOM 819 C C . ARG A 1 106 ? -1.058 -12.350 -20.639 1.00 45.59 106 ARG A C 1
ATOM 821 O O . ARG A 1 106 ? -1.422 -13.399 -21.158 1.00 45.59 106 ARG A O 1
ATOM 828 N N . GLN A 1 107 ? 0.204 -11.918 -20.752 1.00 49.19 107 GLN A N 1
ATOM 829 C CA . GLN A 1 107 ? 1.181 -12.583 -21.644 1.00 49.19 107 GLN A CA 1
ATOM 830 C C . GLN A 1 107 ? 2.606 -12.778 -21.081 1.00 49.19 107 GLN A C 1
ATOM 832 O O . GLN A 1 107 ? 3.507 -13.094 -21.848 1.00 49.19 107 GLN A O 1
ATOM 837 N N . VAL A 1 108 ? 2.858 -12.626 -19.776 1.00 48.00 108 VAL A N 1
ATOM 838 C CA . VAL A 1 108 ? 4.252 -12.626 -19.260 1.00 48.00 108 VAL A CA 1
ATOM 839 C C . VAL A 1 108 ? 4.818 -14.026 -18.960 1.00 48.00 108 VAL A C 1
ATOM 841 O O . VAL A 1 108 ? 6.026 -14.190 -18.857 1.00 48.00 108 VAL A O 1
ATOM 844 N N . TRP A 1 109 ? 3.988 -15.071 -18.914 1.00 48.00 109 TRP A N 1
ATOM 845 C CA . TRP A 1 109 ? 4.448 -16.437 -18.621 1.00 48.00 109 TRP A CA 1
ATOM 846 C C . TRP A 1 109 ? 4.054 -17.423 -19.717 1.00 48.00 109 TRP A C 1
ATOM 848 O O . TRP A 1 109 ? 3.383 -18.423 -19.468 1.00 48.00 109 TRP A O 1
ATOM 858 N N . ARG A 1 110 ? 4.463 -17.152 -20.960 1.00 56.06 110 ARG A N 1
ATOM 859 C CA . ARG A 1 110 ? 4.623 -18.241 -21.928 1.00 56.06 110 ARG A CA 1
ATOM 860 C C . ARG A 1 110 ? 6.093 -18.646 -21.921 1.00 56.06 110 ARG A C 1
ATOM 862 O O . ARG A 1 110 ? 6.931 -17.783 -22.171 1.00 56.06 110 ARG A O 1
ATOM 869 N N . PRO A 1 111 ? 6.440 -19.916 -21.653 1.00 52.12 111 PRO A N 1
ATOM 870 C CA . PRO A 1 111 ? 7.778 -20.393 -21.963 1.00 52.12 111 PRO A CA 1
ATOM 871 C C . PRO A 1 111 ? 8.005 -20.133 -23.454 1.00 52.12 111 PRO A C 1
ATOM 873 O O . PRO A 1 111 ? 7.229 -20.610 -24.286 1.00 52.12 111 PRO A O 1
ATOM 876 N N . ILE A 1 112 ? 9.002 -19.310 -23.780 1.00 59.50 112 ILE A N 1
ATOM 877 C CA . ILE A 1 112 ? 9.360 -18.963 -25.155 1.00 59.50 112 ILE A CA 1
ATOM 878 C C . ILE A 1 112 ? 9.808 -20.263 -25.834 1.00 59.50 112 ILE A C 1
ATOM 880 O O . ILE A 1 112 ? 10.952 -20.692 -25.711 1.00 59.50 112 ILE A O 1
ATOM 884 N N . ARG A 1 113 ? 8.879 -20.959 -26.495 1.00 59.94 113 ARG A N 1
ATOM 885 C CA . ARG A 1 113 ? 9.208 -22.082 -27.371 1.00 59.94 113 ARG A CA 1
ATOM 886 C C . ARG A 1 113 ? 9.605 -21.501 -28.720 1.00 59.94 113 ARG A C 1
ATOM 888 O O . ARG A 1 113 ? 8.746 -21.239 -29.552 1.00 59.94 113 ARG A O 1
ATOM 895 N N . GLY A 1 114 ? 10.908 -21.317 -28.902 1.00 70.31 114 GLY A N 1
ATOM 896 C CA . GLY A 1 114 ? 11.520 -20.929 -30.170 1.00 70.31 114 GLY A CA 1
ATOM 897 C C . GLY A 1 114 ? 12.479 -19.753 -30.025 1.00 70.31 114 GLY A C 1
ATOM 898 O O . GLY A 1 114 ? 12.237 -18.835 -29.250 1.00 70.31 114 GLY A O 1
ATOM 899 N N . LEU A 1 115 ? 13.579 -19.785 -30.779 1.00 64.56 115 LEU A N 1
ATOM 900 C CA . LEU A 1 115 ? 14.426 -18.608 -30.972 1.00 64.56 115 LEU A CA 1
ATOM 901 C C . LEU A 1 115 ? 13.567 -17.468 -31.567 1.00 64.56 115 LEU A C 1
ATOM 903 O O . LEU A 1 115 ? 12.715 -17.762 -32.410 1.00 64.56 115 LEU A O 1
ATOM 907 N N . PRO A 1 116 ? 13.788 -16.193 -31.191 1.00 73.12 116 PRO A N 1
ATOM 908 C CA . PRO A 1 116 ? 13.127 -15.054 -31.827 1.00 73.12 116 PRO A CA 1
ATOM 909 C C . PRO A 1 116 ? 13.245 -15.138 -33.354 1.00 73.12 116 PRO A C 1
ATOM 911 O O . PRO A 1 116 ? 14.315 -15.466 -33.868 1.00 73.12 116 PRO A O 1
ATOM 914 N N . GLU A 1 117 ? 12.173 -14.835 -34.091 1.00 71.75 117 GLU A N 1
ATOM 915 C CA . GLU A 1 117 ? 12.154 -14.924 -35.563 1.00 71.75 117 GLU A CA 1
ATOM 916 C C . GLU A 1 117 ? 13.286 -14.114 -36.208 1.00 71.75 117 GLU A C 1
ATOM 918 O O . GLU A 1 117 ? 13.870 -14.543 -37.202 1.00 71.75 117 GLU A O 1
ATOM 923 N N . THR A 1 118 ? 13.662 -12.994 -35.583 1.00 72.75 118 THR A N 1
ATOM 924 C CA . THR A 1 118 ? 14.813 -12.168 -35.963 1.00 72.75 118 THR A CA 1
ATOM 925 C C . THR A 1 118 ? 16.135 -12.919 -35.822 1.00 72.75 118 THR A C 1
ATOM 927 O O . THR A 1 118 ? 16.934 -12.931 -36.755 1.00 72.75 118 THR A O 1
ATOM 930 N N . SER A 1 119 ? 16.356 -13.611 -34.703 1.00 81.31 119 SER A N 1
ATOM 931 C CA . SER A 1 119 ? 17.538 -14.452 -34.492 1.00 81.31 119 SER A CA 1
ATOM 932 C C . SER A 1 119 ? 17.600 -15.596 -35.504 1.00 81.31 119 SER A C 1
ATOM 934 O O . SER A 1 119 ? 18.669 -15.865 -36.044 1.00 81.31 119 SER A O 1
ATOM 936 N N . VAL A 1 120 ? 16.468 -16.240 -35.817 1.00 78.56 120 VAL A N 1
ATOM 937 C CA . VAL A 1 120 ? 16.421 -17.308 -36.833 1.00 78.56 120 VAL A CA 1
ATOM 938 C C . VAL A 1 120 ? 16.684 -16.757 -38.239 1.00 78.56 120 VAL A C 1
ATOM 940 O O . VAL A 1 120 ? 17.369 -17.407 -39.026 1.00 78.56 120 VAL A O 1
ATOM 943 N N . ALA A 1 121 ? 16.167 -15.572 -38.573 1.00 82.81 121 ALA A N 1
ATOM 944 C CA . ALA A 1 121 ? 16.405 -14.927 -39.863 1.00 82.81 121 ALA A CA 1
ATOM 945 C C . ALA A 1 121 ? 17.884 -14.560 -40.057 1.00 82.81 121 ALA A C 1
ATOM 947 O O . ALA A 1 121 ? 18.445 -14.866 -41.107 1.00 82.81 121 ALA A O 1
ATOM 948 N N . ILE A 1 122 ? 18.526 -13.991 -39.029 1.00 85.25 122 ILE A N 1
ATOM 949 C CA . ILE A 1 122 ? 19.966 -13.689 -39.040 1.00 85.25 122 ILE A CA 1
ATOM 950 C C . ILE A 1 122 ? 20.777 -14.979 -39.193 1.00 85.25 122 ILE A C 1
ATOM 952 O O . ILE A 1 122 ? 21.669 -15.042 -40.033 1.00 85.25 122 ILE A O 1
ATOM 956 N N . LEU A 1 123 ? 20.441 -16.028 -38.432 1.00 87.06 123 LEU A N 1
ATOM 957 C CA . LEU A 1 123 ? 21.157 -17.304 -38.496 1.00 87.06 123 LEU A CA 1
ATOM 958 C C . LEU A 1 123 ? 21.024 -17.961 -39.874 1.00 87.06 123 LEU A C 1
ATOM 960 O O . LEU A 1 123 ? 22.001 -18.477 -40.407 1.00 87.06 123 LEU A O 1
ATOM 964 N N . ARG A 1 124 ? 19.824 -17.916 -40.472 1.00 83.31 124 ARG A N 1
ATOM 965 C CA . ARG A 1 124 ? 19.617 -18.370 -41.850 1.00 83.31 124 ARG A CA 1
ATOM 966 C C . ARG A 1 124 ? 20.467 -17.557 -42.814 1.00 83.31 124 ARG A C 1
ATOM 968 O O . ARG A 1 124 ? 21.220 -18.170 -43.553 1.00 83.31 124 ARG A O 1
ATOM 975 N N . ALA A 1 125 ? 20.379 -16.227 -42.799 1.00 86.31 125 ALA A N 1
ATOM 976 C CA . ALA A 1 125 ? 21.152 -15.369 -43.700 1.00 86.31 125 ALA A CA 1
ATOM 977 C C . ALA A 1 125 ? 22.661 -15.648 -43.600 1.00 86.31 125 ALA A C 1
ATOM 979 O O . ALA A 1 125 ? 23.309 -15.852 -44.621 1.00 86.31 125 ALA A O 1
ATOM 980 N N . TRP A 1 126 ? 23.183 -15.776 -42.377 1.00 86.19 126 TRP A N 1
ATOM 981 C CA . TRP A 1 126 ? 24.585 -16.105 -42.127 1.00 86.19 126 TRP A CA 1
ATOM 982 C C . TRP A 1 126 ? 24.973 -17.487 -42.675 1.00 86.19 126 TRP A C 1
ATOM 984 O O . TRP A 1 126 ? 25.995 -17.624 -43.343 1.00 86.19 126 TRP A O 1
ATOM 994 N N . LEU A 1 127 ? 24.131 -18.506 -42.463 1.00 86.06 127 LEU A N 1
ATOM 995 C CA . LEU A 1 127 ? 24.335 -19.839 -43.038 1.00 86.06 127 LEU A CA 1
ATOM 996 C C . LEU A 1 127 ? 24.282 -19.823 -44.571 1.00 86.06 127 LEU A C 1
ATOM 998 O O . LEU A 1 127 ? 25.087 -20.494 -45.206 1.00 86.06 127 LEU A O 1
ATOM 1002 N N . PHE A 1 128 ? 23.364 -19.066 -45.177 1.00 83.38 128 PHE A N 1
ATOM 1003 C CA . PHE A 1 128 ? 23.292 -18.930 -46.635 1.00 83.38 128 PHE A CA 1
ATOM 1004 C C . PHE A 1 128 ? 24.555 -18.273 -47.198 1.00 83.38 128 PHE A C 1
ATOM 1006 O O . PHE A 1 128 ? 25.102 -18.749 -48.189 1.00 83.38 128 PHE A O 1
ATOM 1013 N N . GLU A 1 129 ? 25.048 -17.233 -46.535 1.00 79.44 129 GLU A N 1
ATOM 1014 C CA . GLU A 1 129 ? 26.252 -16.510 -46.939 1.00 79.44 129 GLU A CA 1
ATOM 1015 C C . GLU A 1 129 ? 27.525 -17.362 -46.813 1.00 79.44 129 GLU A C 1
ATOM 1017 O O . GLU A 1 129 ? 28.417 -17.251 -47.648 1.00 79.44 129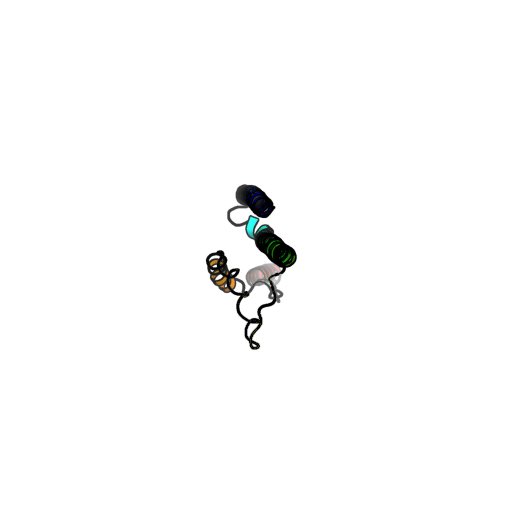 GLU A O 1
ATOM 1022 N N . HIS A 1 130 ? 27.602 -18.241 -45.806 1.00 76.12 130 HIS A N 1
ATOM 1023 C CA . HIS A 1 130 ? 28.831 -18.981 -45.489 1.00 76.12 130 HIS A CA 1
ATOM 1024 C C . HIS A 1 130 ? 28.828 -20.452 -45.941 1.00 76.12 130 HIS A C 1
ATOM 1026 O O . HIS A 1 130 ? 29.895 -21.055 -46.009 1.00 76.12 130 HIS A O 1
ATOM 1032 N N . PHE A 1 131 ? 27.666 -21.050 -46.232 1.00 77.06 131 PHE A N 1
ATOM 1033 C CA . PHE A 1 131 ? 27.551 -22.479 -46.574 1.00 77.06 131 PHE A CA 1
ATOM 1034 C C . PHE A 1 131 ? 26.807 -22.774 -47.885 1.00 77.06 131 PHE A C 1
ATOM 1036 O O . PHE A 1 131 ? 26.811 -23.928 -48.312 1.00 77.06 131 PHE A O 1
ATOM 1043 N N . LEU A 1 132 ? 26.154 -21.794 -48.529 1.00 64.56 132 LEU A N 1
ATOM 1044 C CA . LEU A 1 132 ? 25.384 -22.019 -49.769 1.00 64.56 132 LEU A CA 1
ATOM 1045 C C . LEU A 1 132 ? 25.975 -21.353 -51.020 1.00 64.56 132 LEU A C 1
ATOM 1047 O O . LEU A 1 132 ? 25.397 -21.458 -52.103 1.00 64.56 132 LEU A O 1
ATOM 1051 N N . HIS A 1 133 ? 27.170 -20.782 -50.895 1.00 59.28 133 HIS A N 1
ATOM 1052 C CA . HIS A 1 133 ? 28.081 -20.565 -52.013 1.00 59.28 133 HIS A CA 1
ATOM 1053 C C . HIS A 1 133 ? 29.210 -21.610 -51.926 1.00 59.28 133 HIS A C 1
ATOM 1055 O O . HIS A 1 133 ? 30.034 -21.491 -51.021 1.00 59.28 133 HIS A O 1
ATOM 1061 N N . PRO A 1 134 ? 29.208 -22.667 -52.769 1.00 60.62 134 PRO A N 1
ATOM 1062 C CA . PRO A 1 134 ? 30.344 -23.583 -52.869 1.00 60.62 134 PRO A CA 1
ATOM 1063 C C . PRO A 1 134 ? 31.592 -22.888 -53.426 1.00 60.62 134 PRO A C 1
ATOM 1065 O O . PRO A 1 134 ? 31.436 -21.958 -54.252 1.00 60.62 134 PRO A O 1
#

pLDDT: mean 74.56, std 20.85, range [41.41, 97.12]

InterPro domains:
  IPR006563 POX domain [PF07526] (4-55)
  IPR050224 Three Amino acid Loop Extension (TALE) homeobox [PTHR11850] (6-134)

Radius of gyration: 28.9 Å; chains: 1; bounding box: 69×32×88 Å

Foldseek 3Di:
DLVVLVVVLVVVVVVLVVVQVVQCVVPNPCRCVVPRVVVNVVVVVVSLVVSVVVVVVVVVVVCVVDPDDDDPDDDDDPPPPPPPDSPDDDPPVVVVVVVVVVVVVPPPDDPPPDDPPVVVVVVVVVCCVPPVPD

Organism: Opuntia streptacantha (NCBI:txid393608)

Secondary structure (DSSP, 8-state):
-HHHHHHHHHHHHHHHHHHHHHHHHHH-TTTTHHHHHHHHHHHHHHHHHHHHHHHHHHHHHHHHHS---------S--SSSSS-SSS-SS-TTHHHHHHHHTTT-SSS-----S--HHHHHHHHHHHHHHHS--